Protein AF-A0A956DV71-F1 (afdb_monomer)
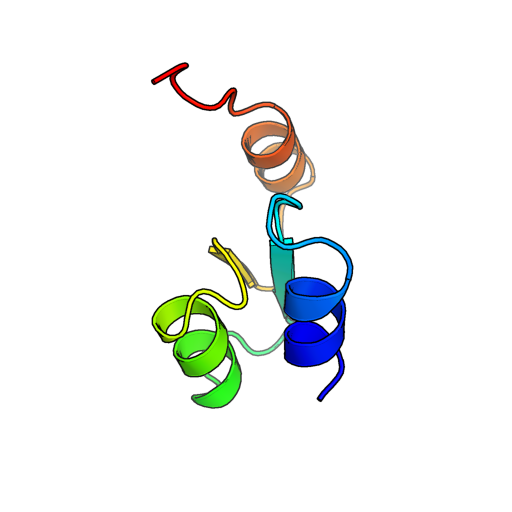
Secondary structure (DSSP, 8-state):
-HHHHHHHH-TTS--EEEES-TT-HHHHHHHHTTS-SEEEESSPPHHHHHHHHH-PPP--

pLDDT: mean 83.25, std 11.94, range [40.03, 95.38]

Radius of gyration: 12.28 Å; Cα contacts (8 Å, |Δi|>4): 51; chains: 1; bounding box: 31×19×31 Å

Solvent-accessible surface area (backbone atoms only — not comparable to full-atom values): 3799 Å² total; per-residue (Å²): 110,70,53,61,50,46,43,71,77,41,66,87,59,86,39,73,45,79,36,80,60,68,86,40,67,66,62,52,51,35,36,75,70,68,52,20,83,42,77,45,44,57,90,68,57,72,66,61,57,48,51,58,76,64,58,73,75,80,89,125

Mean predicted aligned error: 5.76 Å

Foldseek 3Di:
DVLVVCCVVPVPDAAEAEEQCCPDVVNVVCCVVVSHVYYDHPPDDPVVVVVVVPPDDDDD

Structure (mmCIF, N/CA/C/O backbone):
data_AF-A0A956DV71-F1
#
_entry.id   AF-A0A956DV71-F1
#
loop_
_atom_site.group_PDB
_atom_site.id
_atom_site.type_symbol
_atom_site.label_atom_id
_atom_site.label_alt_id
_atom_site.label_comp_id
_atom_site.label_asym_id
_atom_site.label_entity_id
_atom_site.label_seq_id
_atom_site.pdbx_PDB_ins_code
_atom_site.Cartn_x
_atom_site.Cartn_y
_atom_site.Cartn_z
_atom_site.occupancy
_atom_site.B_iso_or_equiv
_atom_site.auth_seq_id
_atom_site.auth_comp_id
_atom_site.auth_asym_id
_atom_site.auth_atom_id
_atom_site.pdbx_PDB_model_num
ATOM 1 N N . ASP A 1 1 ? -9.032 -4.536 -7.866 1.00 80.38 1 ASP A N 1
ATOM 2 C CA . ASP A 1 1 ? -10.069 -5.181 -7.026 1.00 80.38 1 ASP A CA 1
ATOM 3 C C . ASP A 1 1 ? -9.627 -5.503 -5.606 1.00 80.38 1 ASP A C 1
ATOM 5 O O . ASP A 1 1 ? -10.259 -5.000 -4.686 1.00 80.38 1 ASP A O 1
ATOM 9 N N . LEU A 1 2 ? -8.516 -6.221 -5.391 1.00 87.94 2 LEU A N 1
ATOM 10 C CA . LEU A 1 2 ? -8.060 -6.610 -4.044 1.00 87.94 2 LEU A CA 1
ATOM 11 C C . LEU A 1 2 ? -7.981 -5.453 -3.029 1.00 87.94 2 LEU A C 1
ATOM 13 O O . LEU A 1 2 ? -8.521 -5.568 -1.938 1.00 87.94 2 LEU A O 1
ATOM 17 N N . MET A 1 3 ? -7.357 -4.318 -3.368 1.00 87.44 3 MET A N 1
ATOM 18 C CA . MET A 1 3 ? -7.212 -3.224 -2.390 1.00 87.44 3 MET A CA 1
ATOM 19 C C . MET A 1 3 ? -8.541 -2.565 -2.008 1.00 87.44 3 MET A C 1
ATOM 21 O O . MET A 1 3 ? -8.677 -2.088 -0.883 1.00 87.44 3 MET A O 1
ATOM 25 N N . ARG A 1 4 ? -9.519 -2.545 -2.925 1.00 89.81 4 ARG A N 1
ATOM 26 C CA . ARG A 1 4 ? -10.875 -2.056 -2.632 1.00 89.81 4 ARG A CA 1
ATOM 27 C C . ARG A 1 4 ? -11.584 -3.009 -1.679 1.00 89.81 4 ARG A C 1
ATOM 29 O O . ARG A 1 4 ? -12.219 -2.570 -0.729 1.00 89.81 4 ARG A O 1
ATOM 36 N N . GLU A 1 5 ? -11.407 -4.307 -1.888 1.00 93.12 5 GLU A N 1
ATOM 37 C CA . GLU A 1 5 ? -11.945 -5.322 -0.988 1.00 93.12 5 GLU A CA 1
ATOM 38 C C . GLU A 1 5 ? -11.296 -5.253 0.403 1.00 93.12 5 GLU A C 1
ATOM 40 O O . GLU A 1 5 ? -11.993 -5.255 1.414 1.00 93.12 5 GLU A O 1
ATOM 45 N N . MET A 1 6 ? -9.974 -5.069 0.475 1.00 90.44 6 MET A N 1
ATOM 46 C CA . MET A 1 6 ? -9.272 -4.839 1.743 1.00 90.44 6 MET A CA 1
ATOM 47 C C . MET A 1 6 ? -9.776 -3.580 2.457 1.00 90.44 6 MET A C 1
ATOM 49 O O . MET A 1 6 ? -9.979 -3.613 3.667 1.00 90.44 6 MET A O 1
ATOM 53 N N . GLN A 1 7 ? -10.026 -2.490 1.720 1.00 90.19 7 GLN A N 1
ATOM 54 C CA . GLN A 1 7 ? -10.618 -1.272 2.281 1.00 90.19 7 GLN A CA 1
ATOM 55 C C . GLN A 1 7 ? -12.014 -1.527 2.856 1.00 90.19 7 GLN A C 1
ATOM 57 O O . GLN A 1 7 ? -12.357 -0.975 3.896 1.00 90.19 7 GLN A O 1
ATOM 62 N N . ARG A 1 8 ? -12.815 -2.358 2.184 1.00 92.44 8 ARG A N 1
ATOM 63 C CA . ARG A 1 8 ? -14.169 -2.714 2.615 1.00 92.44 8 ARG A CA 1
ATOM 64 C C . ARG A 1 8 ? -14.161 -3.576 3.878 1.00 92.44 8 ARG A C 1
ATOM 66 O O . ARG A 1 8 ? -14.988 -3.363 4.758 1.00 92.44 8 ARG A O 1
ATOM 73 N N . VAL A 1 9 ? -13.249 -4.547 3.959 1.00 95.38 9 VAL A N 1
ATOM 74 C CA . VAL A 1 9 ? -13.160 -5.505 5.076 1.00 95.38 9 VAL A CA 1
ATOM 75 C C . VAL A 1 9 ? -12.469 -4.899 6.299 1.00 95.38 9 VAL A C 1
ATOM 77 O O . VAL A 1 9 ? -12.891 -5.144 7.426 1.00 95.38 9 VAL A O 1
ATOM 80 N N . ALA A 1 10 ? -11.418 -4.106 6.095 1.00 92.19 10 ALA A N 1
ATOM 81 C CA . ALA A 1 10 ? -10.615 -3.526 7.166 1.00 92.19 10 ALA A CA 1
ATOM 82 C C . ALA A 1 10 ? -10.224 -2.072 6.827 1.00 92.19 10 ALA A C 1
ATOM 84 O O . ALA A 1 10 ? -9.064 -1.797 6.511 1.00 92.19 10 ALA A O 1
ATOM 85 N N . PRO A 1 11 ? -11.167 -1.113 6.905 1.00 89.12 11 PRO A N 1
ATOM 86 C CA . PRO A 1 11 ? -10.928 0.269 6.478 1.00 89.12 11 PRO A CA 1
ATOM 87 C C . PRO A 1 11 ? -9.823 0.974 7.276 1.00 89.12 11 PRO A C 1
ATOM 89 O O . PRO A 1 11 ? -9.085 1.777 6.711 1.00 89.12 11 PRO A O 1
ATOM 92 N N . ALA A 1 12 ? -9.669 0.637 8.561 1.00 88.88 12 ALA A N 1
ATOM 93 C CA . ALA A 1 12 ? -8.642 1.195 9.443 1.00 88.88 12 ALA A CA 1
ATOM 94 C C . ALA A 1 12 ? -7.252 0.550 9.269 1.00 88.88 12 ALA A C 1
ATOM 96 O O . ALA A 1 12 ? -6.287 0.981 9.898 1.00 88.88 12 ALA A O 1
ATOM 97 N N . MET A 1 13 ? -7.126 -0.501 8.449 1.00 89.06 13 MET A N 1
ATOM 98 C CA . MET A 1 13 ? -5.845 -1.168 8.236 1.00 89.06 13 MET A CA 1
ATOM 99 C C . MET A 1 13 ? -4.932 -0.311 7.356 1.00 89.06 13 MET A C 1
ATOM 101 O O . MET A 1 13 ? -5.288 0.046 6.225 1.00 89.06 13 MET A O 1
ATOM 105 N N . ARG A 1 14 ? -3.724 -0.048 7.866 1.00 87.19 14 ARG A N 1
ATOM 106 C CA . ARG A 1 14 ? -2.662 0.622 7.115 1.00 87.19 14 ARG A CA 1
ATOM 107 C C . ARG A 1 14 ? -2.201 -0.231 5.945 1.00 87.19 14 ARG A C 1
ATOM 109 O O . ARG A 1 14 ? -2.035 -1.444 6.078 1.00 87.19 14 ARG A O 1
ATOM 116 N N . ARG A 1 15 ? -1.990 0.401 4.793 1.00 89.69 15 ARG A N 1
ATOM 117 C CA . ARG A 1 15 ? -1.677 -0.293 3.535 1.00 89.69 15 ARG A CA 1
ATOM 118 C C . ARG A 1 15 ? -0.533 0.395 2.806 1.00 89.69 15 ARG A C 1
ATOM 120 O O . ARG A 1 15 ? -0.612 1.579 2.486 1.00 89.69 15 ARG A O 1
ATOM 127 N N . ILE A 1 16 ? 0.500 -0.384 2.498 1.00 88.94 16 ILE A N 1
ATOM 128 C CA . ILE A 1 16 ? 1.656 0.029 1.698 1.00 88.94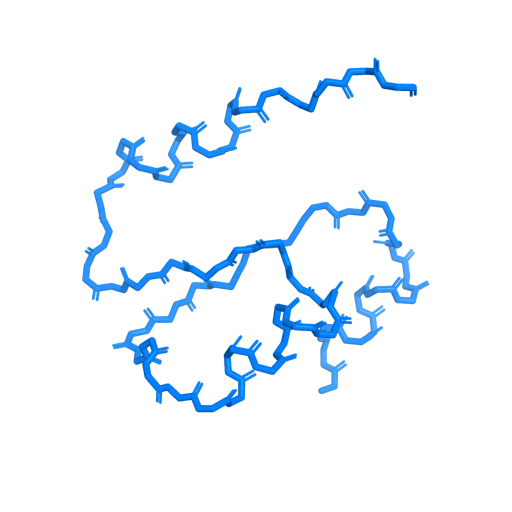 16 ILE A CA 1
ATOM 129 C C . ILE A 1 16 ? 1.641 -0.776 0.410 1.00 88.94 16 ILE A C 1
ATOM 131 O O . ILE A 1 16 ? 1.552 -2.005 0.451 1.00 88.94 16 ILE A O 1
ATOM 135 N N . LEU A 1 17 ? 1.779 -0.102 -0.724 1.00 89.50 17 LEU A N 1
ATOM 136 C CA . LEU A 1 17 ? 1.969 -0.770 -2.000 1.00 89.50 17 LEU A CA 1
ATOM 137 C C . LEU A 1 17 ? 3.464 -0.973 -2.262 1.00 89.50 17 LEU A C 1
ATOM 139 O O . LEU A 1 17 ? 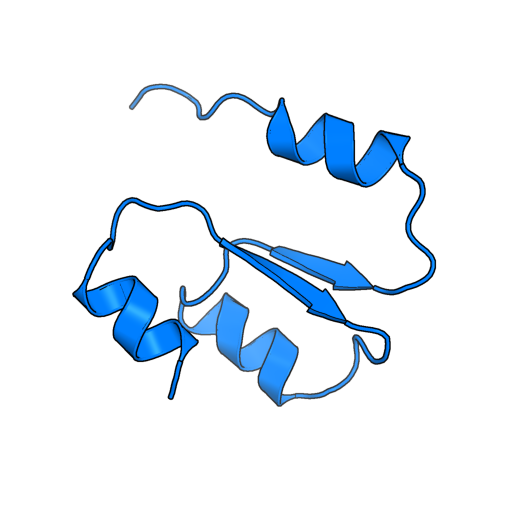4.223 -0.012 -2.332 1.00 89.50 17 LEU A O 1
ATOM 143 N N . LEU A 1 18 ? 3.891 -2.221 -2.431 1.00 88.88 18 LEU A N 1
ATOM 144 C CA . LEU A 1 18 ? 5.268 -2.564 -2.789 1.00 88.88 18 LEU A CA 1
ATOM 145 C C . LEU A 1 18 ? 5.339 -2.876 -4.287 1.00 88.88 18 LEU A C 1
ATOM 147 O O . LEU A 1 18 ? 4.648 -3.780 -4.755 1.00 88.88 18 LEU A O 1
ATOM 151 N N . THR A 1 19 ? 6.179 -2.172 -5.046 1.00 87.38 19 THR A N 1
ATOM 152 C CA . THR A 1 19 ? 6.251 -2.332 -6.511 1.00 87.38 19 THR A CA 1
ATOM 153 C C . THR A 1 19 ? 7.683 -2.305 -7.035 1.00 87.38 19 THR A C 1
ATOM 155 O O . THR A 1 19 ? 8.550 -1.665 -6.457 1.00 87.38 19 THR A O 1
ATOM 158 N N . GLY A 1 20 ? 7.958 -3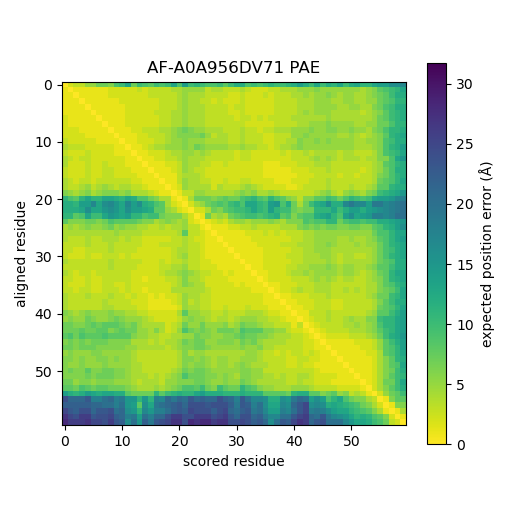.004 -8.140 1.00 88.44 20 GLY A N 1
ATOM 159 C CA . GLY A 1 20 ? 9.197 -2.837 -8.916 1.00 88.44 20 GLY A CA 1
ATOM 160 C C . GLY A 1 20 ? 9.120 -1.735 -9.976 1.00 88.44 20 GLY A C 1
ATOM 161 O O . GLY A 1 20 ? 10.126 -1.424 -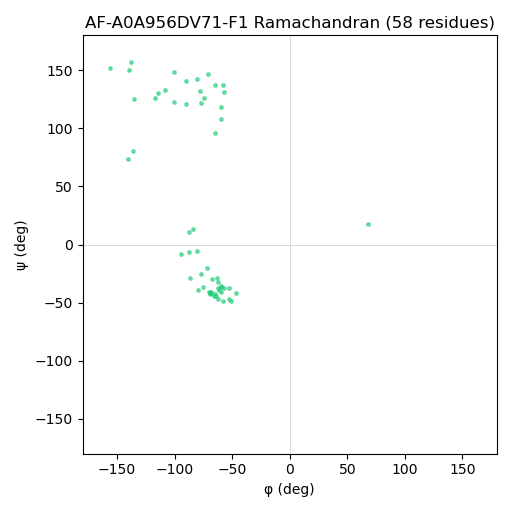10.602 1.00 88.44 20 GLY A O 1
ATOM 162 N N . TYR A 1 21 ? 7.937 -1.151 -10.168 1.00 79.44 21 TYR A N 1
ATOM 163 C CA . TYR A 1 21 ? 7.628 -0.189 -11.223 1.00 79.44 21 TYR A CA 1
ATOM 164 C C . TYR A 1 21 ? 6.814 0.964 -10.614 1.00 79.44 21 TYR A C 1
ATOM 166 O O . TYR A 1 21 ? 5.585 0.942 -10.663 1.00 79.44 21 TYR A O 1
ATOM 174 N N . PRO A 1 22 ? 7.465 1.938 -9.956 1.00 63.78 22 PRO A N 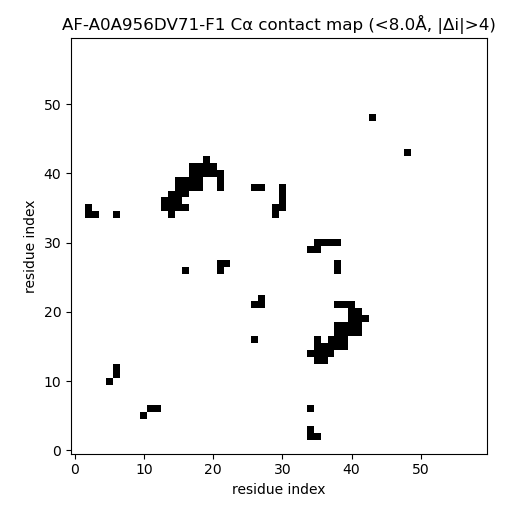1
ATOM 175 C CA . PRO A 1 22 ? 6.767 3.002 -9.229 1.00 63.78 22 PRO A CA 1
ATOM 176 C C . PRO A 1 22 ? 6.087 4.040 -10.126 1.00 63.78 22 PRO A C 1
ATOM 178 O O . PRO A 1 22 ? 5.171 4.700 -9.663 1.00 63.78 22 PRO A O 1
ATOM 181 N N . GLY A 1 23 ? 6.497 4.166 -11.393 1.00 67.19 23 GLY A N 1
ATOM 182 C CA . GLY A 1 23 ? 5.899 5.097 -12.360 1.00 67.19 23 GLY A CA 1
ATOM 183 C C . GLY A 1 23 ? 4.653 4.564 -13.073 1.00 67.19 23 GLY A C 1
ATOM 184 O O . GLY A 1 23 ? 4.266 5.105 -14.104 1.00 67.19 23 GLY A O 1
ATOM 185 N N . LEU A 1 24 ? 4.060 3.466 -12.591 1.00 76.25 24 LEU A N 1
ATOM 186 C CA . LEU A 1 24 ? 2.805 2.964 -13.140 1.00 76.25 24 LEU A CA 1
ATOM 187 C C . LEU A 1 24 ? 1.660 3.833 -12.605 1.00 76.25 24 LEU A C 1
ATOM 189 O O . LEU A 1 24 ? 1.483 3.900 -11.388 1.00 76.25 24 LEU A O 1
ATOM 193 N N . SER A 1 25 ? 0.878 4.452 -13.497 1.00 79.69 25 SER A N 1
ATOM 194 C CA . SER A 1 25 ? -0.262 5.316 -13.128 1.00 79.69 25 SER A CA 1
ATOM 195 C C . SER A 1 25 ? -1.148 4.676 -12.058 1.00 79.69 25 SER A C 1
ATOM 197 O O . SER A 1 25 ? -1.495 5.320 -11.074 1.00 79.69 25 SER A O 1
ATOM 199 N N . ASP A 1 26 ? -1.406 3.373 -12.182 1.00 82.19 26 ASP A N 1
ATOM 200 C CA . ASP A 1 26 ? -2.254 2.603 -11.272 1.00 82.19 26 ASP A CA 1
ATOM 201 C C . ASP A 1 26 ? -1.765 2.607 -9.815 1.00 82.19 26 ASP A C 1
ATOM 203 O O . ASP A 1 26 ? -2.573 2.600 -8.884 1.00 82.19 26 ASP A O 1
ATOM 207 N N . ALA A 1 27 ? -0.445 2.604 -9.597 1.00 83.69 27 ALA A N 1
ATOM 208 C CA . ALA A 1 27 ? 0.133 2.628 -8.257 1.00 83.69 27 ALA A CA 1
ATOM 209 C C . ALA A 1 27 ? -0.090 3.993 -7.599 1.00 83.69 27 ALA A C 1
ATOM 211 O O . ALA A 1 27 ? -0.446 4.075 -6.423 1.00 83.69 27 ALA A O 1
ATOM 212 N N . GLU A 1 28 ? 0.071 5.066 -8.369 1.00 86.69 28 GLU A N 1
ATOM 213 C CA . GLU A 1 28 ? -0.205 6.415 -7.892 1.00 86.69 28 GLU A CA 1
ATOM 214 C C . GLU A 1 28 ? -1.701 6.646 -7.673 1.00 86.69 28 GLU A C 1
ATOM 216 O O . GLU A 1 28 ? -2.095 7.196 -6.644 1.00 86.69 28 GLU A O 1
ATOM 221 N N . ASP A 1 29 ? -2.543 6.172 -8.595 1.00 88.75 29 ASP A N 1
ATOM 222 C CA . ASP A 1 29 ? -4.000 6.234 -8.489 1.00 88.75 29 ASP A CA 1
ATOM 223 C C . ASP A 1 29 ? -4.504 5.495 -7.253 1.00 88.75 29 ASP A C 1
ATOM 225 O O . ASP A 1 29 ? -5.427 5.960 -6.581 1.00 88.75 29 ASP A O 1
ATOM 229 N N . ALA A 1 30 ? -3.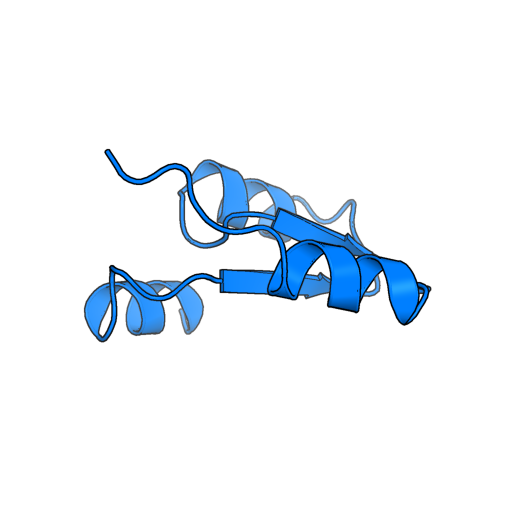879 4.377 -6.894 1.00 87.12 30 ALA A N 1
ATOM 230 C CA . ALA A 1 30 ? -4.197 3.661 -5.670 1.00 87.12 30 ALA A CA 1
ATOM 231 C C . ALA A 1 30 ? -4.035 4.534 -4.422 1.00 87.12 30 ALA A C 1
ATOM 233 O O . ALA A 1 30 ? -4.944 4.603 -3.591 1.00 87.12 30 ALA A O 1
ATOM 234 N N . CYS A 1 31 ? -2.904 5.223 -4.296 1.00 88.88 31 CYS A N 1
ATOM 235 C CA . CYS A 1 31 ? -2.655 6.060 -3.130 1.00 88.88 31 CYS A CA 1
ATOM 236 C C . CYS A 1 31 ? -3.465 7.364 -3.184 1.00 88.88 31 CYS A C 1
ATOM 238 O O . CYS A 1 31 ? -4.019 7.765 -2.162 1.00 88.88 31 CYS A O 1
ATOM 240 N N . ARG A 1 32 ? -3.663 7.965 -4.369 1.00 88.81 32 ARG A N 1
ATOM 241 C CA . ARG A 1 32 ? -4.577 9.114 -4.544 1.00 88.81 32 ARG A CA 1
ATOM 242 C C . ARG A 1 32 ? -6.006 8.802 -4.089 1.00 88.81 32 ARG A C 1
ATOM 244 O O . ARG A 1 32 ? -6.655 9.656 -3.498 1.00 88.81 32 ARG A O 1
ATOM 251 N N . ASN A 1 33 ? -6.479 7.579 -4.322 1.00 90.31 33 ASN A N 1
ATOM 252 C CA . ASN A 1 33 ? -7.817 7.133 -3.925 1.00 90.31 33 ASN A CA 1
ATOM 253 C C . ASN A 1 33 ? -7.884 6.560 -2.494 1.00 90.31 33 ASN A C 1
ATOM 255 O O . ASN A 1 33 ? -8.884 5.941 -2.126 1.00 90.31 33 ASN A O 1
ATOM 259 N N . GLY A 1 34 ? -6.827 6.710 -1.687 1.00 89.75 34 GLY A N 1
ATOM 260 C CA . GLY A 1 34 ? -6.795 6.227 -0.302 1.00 89.75 34 GLY A CA 1
ATOM 261 C C . GLY A 1 34 ? -6.800 4.699 -0.162 1.00 89.75 34 GLY A C 1
ATOM 262 O O . GLY A 1 34 ? -7.117 4.167 0.904 1.00 89.75 34 GLY A O 1
ATOM 263 N N . LEU A 1 35 ? -6.466 3.965 -1.230 1.00 90.94 35 LEU A N 1
ATOM 264 C CA . LEU A 1 35 ? -6.335 2.505 -1.186 1.00 90.94 35 LEU A CA 1
ATOM 265 C C . LEU A 1 35 ? -5.016 2.069 -0.535 1.00 90.94 35 LEU A C 1
ATOM 267 O O . LEU A 1 35 ? -4.942 0.969 0.016 1.00 90.94 35 LEU A O 1
ATOM 271 N N . CYS A 1 36 ? -4.008 2.939 -0.582 1.00 91.06 36 CYS A N 1
ATOM 272 C CA . CYS A 1 36 ? -2.747 2.841 0.142 1.00 91.06 36 CYS A CA 1
ATOM 273 C C . CYS A 1 36 ? -2.349 4.202 0.713 1.00 91.06 36 CYS A C 1
ATOM 275 O O . CYS A 1 36 ? -2.752 5.242 0.201 1.00 91.06 36 CYS A O 1
ATOM 277 N N . GLU A 1 37 ? -1.526 4.193 1.755 1.00 89.75 37 GLU A N 1
ATOM 278 C CA . GLU A 1 37 ? -0.918 5.408 2.311 1.00 89.75 37 GLU A CA 1
ATOM 279 C C . GLU A 1 37 ? 0.386 5.776 1.603 1.00 89.75 37 GLU A C 1
ATOM 281 O O . GLU A 1 37 ? 0.795 6.935 1.591 1.00 89.75 37 GLU A O 1
ATOM 286 N N . ARG A 1 38 ? 1.090 4.772 1.072 1.00 87.50 38 ARG A N 1
ATOM 287 C CA . ARG A 1 38 ? 2.410 4.953 0.474 1.00 87.50 38 ARG A CA 1
ATOM 288 C C . ARG A 1 38 ? 2.726 3.854 -0.531 1.00 87.50 38 ARG A C 1
ATOM 290 O O . ARG A 1 38 ? 2.290 2.712 -0.385 1.00 87.50 38 ARG A O 1
ATOM 297 N N . ILE A 1 39 ? 3.553 4.212 -1.506 1.00 88.88 39 ILE A N 1
ATOM 298 C CA . ILE A 1 39 ? 4.169 3.304 -2.470 1.00 88.88 39 ILE A CA 1
ATOM 299 C C . ILE A 1 39 ? 5.654 3.188 -2.121 1.00 88.88 39 ILE A C 1
ATOM 301 O O . ILE A 1 39 ? 6.319 4.201 -1.905 1.00 88.88 39 ILE A O 1
ATOM 305 N N . MET A 1 40 ? 6.185 1.969 -2.082 1.00 88.31 40 MET A N 1
ATOM 306 C CA . MET A 1 40 ? 7.621 1.715 -1.993 1.00 88.31 40 MET A CA 1
ATOM 307 C C . MET A 1 40 ? 8.102 0.978 -3.239 1.00 88.31 40 MET A C 1
ATOM 309 O O . MET A 1 40 ? 7.578 -0.079 -3.602 1.00 88.31 40 MET A O 1
ATOM 313 N N . ALA A 1 41 ? 9.122 1.544 -3.879 1.00 88.19 41 ALA A N 1
ATOM 314 C CA . ALA A 1 41 ? 9.733 1.007 -5.083 1.00 88.19 41 ALA A CA 1
ATOM 315 C C . ALA A 1 41 ? 10.891 0.061 -4.749 1.00 88.19 41 ALA A C 1
ATOM 317 O O . ALA A 1 41 ? 11.691 0.347 -3.858 1.00 88.19 41 ALA A O 1
ATOM 318 N N . LYS A 1 42 ? 11.030 -1.041 -5.487 1.00 86.94 42 LYS A N 1
ATOM 319 C CA . LYS A 1 42 ? 12.264 -1.830 -5.472 1.00 86.94 42 LYS A CA 1
ATOM 320 C C . LYS A 1 42 ? 13.384 -1.061 -6.187 1.00 86.94 42 LYS A C 1
ATOM 322 O O . LYS A 1 42 ? 13.110 -0.425 -7.203 1.00 86.94 42 LYS A O 1
ATOM 327 N N . PRO A 1 43 ? 14.641 -1.222 -5.741 1.00 89.44 43 PRO A N 1
ATOM 328 C CA . PRO A 1 43 ? 15.039 -1.896 -4.506 1.00 89.44 43 PRO A CA 1
ATOM 329 C C . PRO A 1 43 ? 14.819 -0.986 -3.286 1.00 89.44 43 PRO A C 1
ATOM 331 O O . PRO A 1 43 ? 15.258 0.157 -3.286 1.00 89.44 43 PRO A O 1
ATOM 334 N N . TRP A 1 44 ? 14.197 -1.513 -2.228 1.00 83.62 44 TRP A N 1
ATOM 335 C CA . TRP A 1 44 ? 14.095 -0.818 -0.940 1.00 83.62 44 TRP A CA 1
ATOM 336 C C . TRP A 1 44 ? 15.121 -1.359 0.049 1.00 83.62 44 TRP A C 1
ATOM 338 O O . TRP A 1 44 ? 15.448 -2.554 0.057 1.00 83.62 44 TRP A O 1
ATOM 348 N N . ARG A 1 45 ? 15.595 -0.494 0.946 1.00 86.00 45 ARG A N 1
ATOM 349 C CA . ARG A 1 45 ? 16.406 -0.936 2.085 1.00 86.00 45 ARG A CA 1
ATOM 350 C C . ARG A 1 45 ? 15.492 -1.465 3.185 1.00 86.00 45 ARG A C 1
ATOM 352 O O . ARG A 1 45 ? 14.451 -0.887 3.478 1.00 86.00 45 ARG A O 1
ATOM 359 N N . LYS A 1 46 ? 15.910 -2.533 3.877 1.00 86.38 46 LYS A N 1
ATOM 360 C CA . LYS A 1 46 ? 15.173 -3.070 5.042 1.00 86.38 46 LYS A CA 1
ATOM 361 C C . LYS A 1 46 ? 14.878 -1.980 6.084 1.00 86.38 46 LYS A C 1
ATOM 363 O O . LYS A 1 46 ? 13.801 -1.973 6.666 1.00 86.38 46 LYS A O 1
ATOM 368 N N . ALA A 1 47 ? 15.820 -1.058 6.284 1.00 87.50 47 ALA A N 1
ATOM 369 C CA . ALA A 1 47 ? 15.672 0.065 7.203 1.00 87.50 47 ALA A CA 1
ATOM 370 C C . ALA A 1 47 ? 14.527 1.017 6.817 1.00 87.50 47 ALA A C 1
ATOM 372 O O . ALA A 1 47 ? 13.822 1.481 7.702 1.00 87.50 47 ALA A O 1
ATOM 373 N N . GLU A 1 48 ? 14.299 1.264 5.524 1.00 83.88 48 GLU A N 1
ATOM 374 C CA . GLU A 1 48 ? 13.216 2.140 5.046 1.00 83.88 48 GLU A CA 1
ATOM 375 C C . GLU A 1 48 ? 11.843 1.520 5.315 1.00 83.88 48 GLU A C 1
ATOM 377 O O . GLU A 1 48 ? 10.930 2.200 5.777 1.00 83.88 48 GLU A O 1
ATOM 382 N N . LEU A 1 49 ? 11.710 0.207 5.087 1.00 84.25 49 LEU A N 1
ATOM 383 C CA . LEU A 1 49 ? 10.476 -0.518 5.392 1.00 84.25 49 LEU A CA 1
ATOM 384 C C . LEU A 1 49 ? 10.207 -0.544 6.901 1.00 84.25 49 LEU A C 1
ATOM 386 O O . LEU A 1 49 ? 9.080 -0.320 7.329 1.00 84.25 4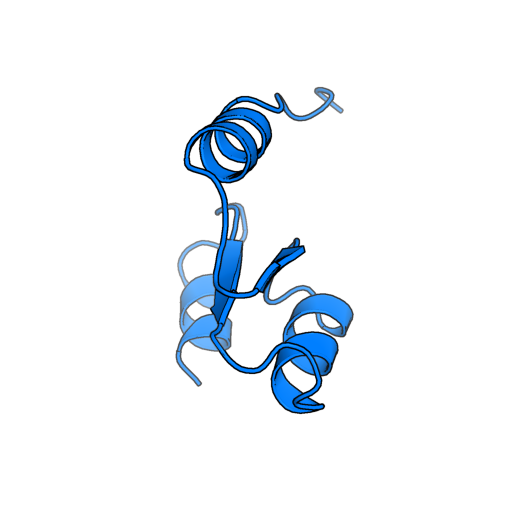9 LEU A O 1
ATOM 390 N N . LEU A 1 50 ? 11.242 -0.808 7.705 1.00 87.94 50 LEU A N 1
ATOM 391 C CA . LEU A 1 50 ? 11.122 -0.823 9.161 1.00 87.94 50 LEU A CA 1
ATOM 392 C C . LEU A 1 50 ? 10.728 0.546 9.707 1.00 87.94 50 LEU A C 1
ATOM 394 O O . LEU A 1 50 ? 9.788 0.605 10.489 1.00 87.94 50 LEU A O 1
ATOM 398 N N . ALA A 1 51 ? 11.389 1.615 9.256 1.00 85.94 51 ALA A N 1
ATOM 399 C CA . ALA A 1 51 ? 11.073 2.977 9.672 1.00 85.94 51 ALA A CA 1
ATOM 400 C C . ALA A 1 51 ? 9.584 3.279 9.470 1.00 85.94 51 ALA A C 1
ATOM 402 O O . ALA A 1 51 ? 8.924 3.702 10.413 1.00 85.94 51 ALA A O 1
ATOM 403 N N . TYR A 1 52 ? 9.032 2.941 8.301 1.00 80.62 52 TYR A N 1
ATOM 404 C CA . TYR A 1 52 ? 7.612 3.146 8.023 1.00 80.62 52 TYR A CA 1
ATOM 405 C C . TYR A 1 52 ? 6.691 2.314 8.929 1.00 80.62 52 TYR A C 1
ATOM 407 O O . TYR A 1 52 ? 5.686 2.817 9.430 1.00 80.62 52 TYR A O 1
ATOM 415 N N . LEU A 1 53 ? 7.008 1.034 9.144 1.00 82.19 53 LEU A N 1
ATOM 416 C CA . LEU A 1 53 ? 6.194 0.175 10.011 1.00 82.19 53 LEU A CA 1
ATOM 417 C C . LEU A 1 53 ? 6.190 0.670 11.464 1.00 82.19 53 LEU A C 1
ATOM 419 O O . LEU A 1 53 ? 5.218 0.445 12.181 1.00 82.19 53 LEU A O 1
ATOM 423 N N . THR A 1 54 ? 7.268 1.336 11.883 1.00 85.19 54 THR A N 1
ATOM 424 C CA . THR A 1 54 ? 7.436 1.895 13.230 1.00 85.19 54 THR A CA 1
ATOM 425 C C . THR A 1 54 ? 7.042 3.363 13.355 1.00 85.19 54 THR A C 1
ATOM 427 O O . THR A 1 54 ? 7.014 3.871 14.473 1.00 85.19 54 THR A O 1
ATOM 430 N N . GLU A 1 55 ? 6.741 4.058 12.252 1.00 79.12 55 GLU A N 1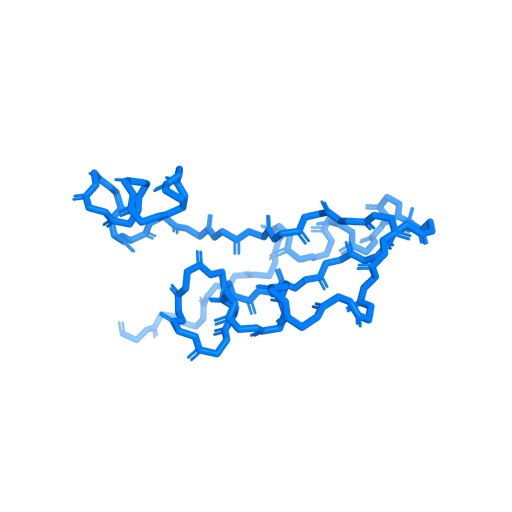
ATOM 431 C CA . GLU A 1 55 ? 6.173 5.406 12.292 1.00 79.12 55 GLU A CA 1
ATOM 432 C C . GLU A 1 55 ? 4.780 5.318 12.929 1.00 79.12 55 GLU A C 1
ATOM 434 O O . GLU A 1 55 ? 3.785 4.970 12.280 1.00 79.12 55 GLU A O 1
ATOM 439 N N . SER A 1 56 ? 4.740 5.583 14.236 1.00 56.66 56 SER A N 1
ATOM 440 C CA . SER A 1 56 ? 3.526 5.726 15.030 1.00 56.66 56 SER A CA 1
ATOM 441 C C . SER A 1 56 ? 2.644 6.817 14.427 1.00 56.66 56 SER A C 1
ATOM 443 O O . SER A 1 56 ? 3.109 7.922 14.151 1.00 56.66 56 SER A O 1
ATOM 445 N N . GLN A 1 57 ? 1.358 6.517 14.244 1.00 56.97 57 GLN A N 1
ATOM 446 C CA . GLN A 1 57 ? 0.354 7.533 13.931 1.00 56.97 57 GLN A CA 1
ATOM 447 C C . GLN A 1 57 ? 0.343 8.592 15.051 1.00 56.97 57 GLN A C 1
ATOM 449 O O . GLN A 1 57 ? 0.379 8.209 16.225 1.00 56.97 57 GLN A O 1
ATOM 454 N N . PRO A 1 58 ? 0.261 9.899 14.744 1.00 46.50 58 PRO A N 1
ATOM 455 C CA . PRO A 1 58 ? -0.182 10.858 15.743 1.00 46.50 58 PRO A CA 1
ATOM 456 C C . PRO A 1 58 ? -1.595 10.445 16.168 1.00 46.50 58 PRO A C 1
ATOM 458 O O . PRO A 1 58 ? -2.497 10.357 15.339 1.00 46.50 58 PRO A O 1
ATOM 461 N N . HIS A 1 59 ? -1.766 10.123 17.449 1.00 42.00 59 HIS A N 1
ATOM 462 C CA . HIS A 1 59 ? -3.081 9.924 18.044 1.00 42.00 59 HIS A CA 1
ATOM 463 C C . HIS A 1 59 ? -3.874 11.230 17.890 1.00 42.00 59 HIS A C 1
ATOM 465 O O . HIS A 1 59 ? -3.531 12.229 18.522 1.00 42.00 59 HIS A O 1
ATOM 471 N N . GLY A 1 60 ? -4.869 11.220 17.004 1.00 40.03 60 GLY A N 1
ATOM 472 C CA . GLY A 1 60 ? -5.939 12.213 16.927 1.00 40.03 60 GLY A CA 1
ATOM 473 C C . GLY A 1 60 ? -7.208 11.641 17.528 1.00 40.03 60 GLY A C 1
ATOM 474 O O . GLY A 1 60 ? -7.464 10.440 17.275 1.00 40.03 60 GLY A O 1
#

Sequence (60 aa):
DLMREMQRVAPAMRRILLTGYPGLSDAEDACRNGLCERIMAKPWRKAELLAYLTESQPHG

Nearest PDB structures (foldseek):
  3kcn-assembly1_A  TM=8.975E-01  e=1.191E-01  Rhodopirellula baltica
  2vuh-assembly1_B-2  TM=8.237E-01  e=9.651E-02  Rhodobacter capsulatus
  2rjn-assembly1_A  TM=8.463E-01  e=4.200E-01  Neptuniibacter caesariensis
  2r25-assembly1_B  TM=7.340E-01  e=1.589E+00  Saccharomyces cerevisiae
  8phx-assembly1_A  TM=7.201E-01  e=1.589E+00  Candida albicans SC5314